Protein AF-A0A7V0NPM3-F1 (afdb_monomer_lite)

Secondary structure (DSSP, 8-state):
-PPPPPPPPPS-----TTTSPPPPPP---------S-TTTTPSEEEEE-TTSTTHHHHHHHHHHHSTT---PPSSSEEEEEEEETTEEEEEEEEE--S----

pLDDT: mean 86.6, std 10.34, range [49.12, 97.19]

Radius of gyration: 20.05 Å; chains: 1; bounding box: 52×37×50 Å

Structure (mmCIF, N/CA/C/O backbone):
data_AF-A0A7V0NPM3-F1
#
_entry.id   AF-A0A7V0NPM3-F1
#
loop_
_atom_site.group_PDB
_atom_site.id
_atom_site.type_symbol
_atom_site.label_atom_id
_atom_site.label_alt_id
_atom_site.label_comp_id
_atom_site.label_asym_id
_atom_site.label_entity_id
_atom_site.label_seq_id
_atom_site.pdbx_PDB_ins_code
_atom_site.Cartn_x
_atom_site.Cartn_y
_atom_site.Cartn_z
_atom_site.occupancy
_atom_site.B_iso_or_equiv
_atom_site.auth_seq_id
_atom_site.auth_comp_id
_atom_site.auth_asym_id
_atom_site.auth_atom_id
_atom_site.pdbx_PDB_model_num
ATOM 1 N N . MET A 1 1 ? 36.165 23.665 -25.918 1.00 61.03 1 MET A N 1
ATOM 2 C CA . MET A 1 1 ? 35.033 22.788 -26.288 1.00 61.03 1 MET A CA 1
ATOM 3 C C . MET A 1 1 ? 35.416 21.374 -25.887 1.00 61.03 1 MET A C 1
ATOM 5 O O . MET A 1 1 ? 36.330 20.833 -26.492 1.00 61.03 1 MET A O 1
ATOM 9 N N . ASN A 1 2 ? 34.819 20.821 -24.828 1.00 60.34 2 ASN A N 1
ATOM 10 C CA . ASN A 1 2 ? 35.072 19.427 -24.448 1.00 60.34 2 ASN A CA 1
ATOM 11 C C . ASN A 1 2 ? 34.404 18.493 -25.470 1.00 60.34 2 ASN A C 1
ATOM 13 O O . ASN A 1 2 ? 33.268 18.771 -25.860 1.00 60.34 2 ASN A O 1
ATOM 17 N N . PRO A 1 3 ? 35.066 17.408 -25.902 1.00 67.12 3 PRO A N 1
ATOM 18 C CA . PRO A 1 3 ? 34.445 16.433 -26.783 1.00 67.12 3 PRO A CA 1
ATOM 19 C C . PRO A 1 3 ? 33.346 15.684 -26.020 1.00 67.12 3 PRO A C 1
ATOM 21 O O . PRO A 1 3 ? 33.546 15.229 -24.894 1.00 67.12 3 PRO A O 1
ATOM 24 N N . LEU A 1 4 ? 32.167 15.592 -26.633 1.00 79.50 4 LEU A N 1
ATOM 25 C CA . LEU A 1 4 ? 31.069 14.760 -26.153 1.00 79.50 4 LEU A CA 1
ATOM 26 C C . LEU A 1 4 ? 31.516 13.293 -26.212 1.00 79.50 4 LEU A C 1
ATOM 28 O O . LEU A 1 4 ? 32.025 12.840 -27.236 1.00 79.50 4 LEU A O 1
ATOM 32 N N . ILE A 1 5 ? 31.336 12.553 -25.118 1.00 81.62 5 ILE A N 1
ATOM 33 C CA . ILE A 1 5 ? 31.548 11.103 -25.107 1.00 81.62 5 ILE A CA 1
ATOM 34 C C . ILE A 1 5 ? 30.468 10.476 -25.995 1.00 81.62 5 ILE A C 1
ATOM 36 O O . ILE A 1 5 ? 29.277 10.634 -25.726 1.00 81.62 5 ILE A O 1
ATOM 40 N N . VAL A 1 6 ? 30.882 9.779 -27.054 1.00 83.19 6 VAL A N 1
ATOM 41 C CA . VAL A 1 6 ? 29.988 9.000 -27.919 1.00 83.19 6 VAL A CA 1
ATOM 42 C C . VAL A 1 6 ? 29.921 7.583 -27.361 1.00 83.19 6 VAL A C 1
ATOM 44 O O . VAL A 1 6 ? 30.939 6.896 -27.285 1.00 83.19 6 VAL A O 1
ATOM 47 N N . LEU A 1 7 ? 28.731 7.160 -26.935 1.00 84.44 7 LEU A N 1
ATOM 48 C CA . LEU A 1 7 ? 28.502 5.788 -26.486 1.00 84.44 7 LEU A CA 1
ATOM 49 C C . LEU A 1 7 ? 28.529 4.826 -27.690 1.00 84.44 7 LEU A C 1
ATOM 51 O O . LEU A 1 7 ? 28.082 5.204 -28.777 1.00 84.44 7 LEU A O 1
ATOM 55 N N . PRO A 1 8 ? 29.044 3.595 -27.521 1.00 84.94 8 PRO A N 1
ATOM 56 C CA . PRO A 1 8 ? 28.954 2.568 -28.553 1.00 84.94 8 PRO A CA 1
ATOM 57 C C . PRO A 1 8 ? 27.485 2.202 -28.834 1.00 84.94 8 PRO A C 1
ATOM 59 O O . PRO A 1 8 ? 26.636 2.381 -27.958 1.00 84.94 8 PRO A O 1
ATOM 62 N N . PRO A 1 9 ? 27.171 1.688 -30.036 1.00 86.94 9 PRO A N 1
ATOM 63 C CA . PRO A 1 9 ? 25.825 1.230 -30.359 1.00 86.94 9 PRO A CA 1
ATOM 64 C C . PRO A 1 9 ? 25.379 0.097 -29.424 1.00 86.94 9 PRO A C 1
ATOM 66 O O . PRO A 1 9 ? 26.183 -0.749 -29.024 1.00 86.94 9 PRO A O 1
ATOM 69 N N . ASP A 1 10 ? 24.085 0.077 -29.100 1.00 84.12 10 ASP A N 1
ATOM 70 C CA . ASP A 1 10 ? 23.482 -0.943 -28.242 1.00 84.12 10 ASP A CA 1
ATOM 71 C C . ASP A 1 10 ? 23.670 -2.342 -28.842 1.00 84.12 10 ASP A C 1
ATOM 73 O O . ASP A 1 10 ? 23.317 -2.597 -29.993 1.00 84.12 10 ASP A O 1
ATOM 77 N N . ASN A 1 11 ? 24.188 -3.274 -28.041 1.00 82.62 11 ASN A N 1
ATOM 78 C CA . ASN A 1 11 ? 24.501 -4.623 -28.517 1.00 82.62 11 ASN A CA 1
ATOM 79 C C . ASN A 1 11 ? 23.256 -5.541 -28.539 1.00 82.62 11 ASN A C 1
ATOM 81 O O . ASN A 1 11 ? 23.182 -6.477 -29.329 1.00 82.62 11 ASN A O 1
ATOM 85 N N . CYS A 1 12 ? 22.274 -5.284 -27.664 1.00 82.19 12 CYS A N 1
ATOM 86 C CA . CYS A 1 12 ? 21.015 -6.030 -27.542 1.00 82.19 12 CYS A CA 1
ATOM 87 C C . CYS A 1 12 ? 19.972 -5.220 -26.756 1.00 82.19 12 CYS A C 1
ATOM 89 O O . CYS A 1 12 ? 20.285 -4.658 -25.709 1.00 82.19 12 CYS A O 1
ATOM 91 N N . THR A 1 13 ? 18.712 -5.244 -27.197 1.00 81.50 13 THR A N 1
ATOM 92 C CA . THR A 1 13 ? 17.559 -4.677 -26.474 1.00 81.50 13 THR A CA 1
ATOM 93 C C . THR A 1 13 ? 16.564 -5.790 -26.117 1.00 81.50 13 THR A C 1
ATOM 95 O O . THR A 1 13 ? 15.576 -6.006 -26.823 1.00 81.50 13 THR A O 1
ATOM 98 N N . PRO A 1 14 ? 16.816 -6.563 -25.042 1.00 81.19 14 PRO A N 1
ATOM 99 C CA . PRO A 1 14 ? 15.919 -7.642 -24.649 1.00 81.19 14 PRO A CA 1
ATOM 100 C C . PRO A 1 14 ? 14.537 -7.092 -24.284 1.00 81.19 14 PRO A C 1
ATOM 102 O O . PRO A 1 14 ? 14.405 -6.004 -23.714 1.00 81.19 14 PRO A O 1
ATOM 105 N N . HIS A 1 15 ? 13.488 -7.860 -24.587 1.00 81.62 15 HIS A N 1
ATOM 106 C CA . HIS A 1 15 ? 12.134 -7.494 -24.187 1.00 81.62 15 HIS A CA 1
ATOM 107 C C . HIS A 1 15 ? 12.058 -7.403 -22.659 1.00 81.62 15 HIS A C 1
ATOM 109 O O . HIS A 1 15 ? 12.166 -8.412 -21.966 1.00 81.62 15 HIS A O 1
ATOM 115 N N . ASN A 1 16 ? 11.859 -6.192 -22.135 1.00 79.31 16 ASN A N 1
ATOM 116 C CA . ASN A 1 16 ? 11.641 -5.969 -20.714 1.00 79.31 16 ASN A CA 1
ATOM 117 C C . ASN A 1 16 ? 10.127 -5.946 -20.424 1.00 79.31 16 ASN A C 1
ATOM 119 O O . ASN A 1 16 ? 9.490 -4.905 -20.623 1.00 79.31 16 ASN A O 1
ATOM 123 N N . PRO A 1 17 ? 9.530 -7.039 -19.913 1.00 70.88 17 PRO A N 1
ATOM 124 C CA . PRO A 1 17 ? 8.105 -7.072 -19.581 1.00 70.88 17 PRO A CA 1
ATOM 125 C C . PRO A 1 17 ? 7.733 -6.076 -18.468 1.00 70.88 17 PRO A C 1
ATOM 127 O O . PRO A 1 17 ? 6.568 -5.713 -18.325 1.00 70.88 17 PRO A O 1
ATOM 130 N N . LEU A 1 18 ? 8.714 -5.57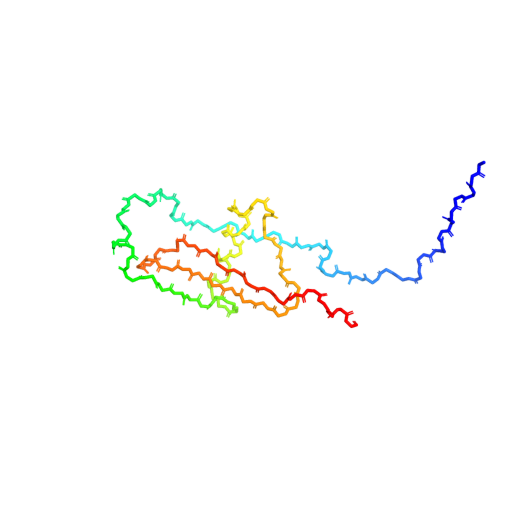5 -17.705 1.00 72.94 18 LEU A N 1
ATOM 131 C CA . LEU A 1 18 ? 8.520 -4.536 -16.693 1.00 72.94 18 LEU A CA 1
ATOM 132 C C . LEU A 1 18 ? 8.573 -3.112 -17.270 1.00 72.94 18 LEU A C 1
ATOM 134 O O . LEU A 1 18 ? 8.243 -2.174 -16.547 1.00 72.94 18 LEU A O 1
ATOM 138 N N . ALA A 1 19 ? 8.961 -2.928 -18.539 1.00 76.56 19 ALA A N 1
ATOM 139 C CA . ALA A 1 19 ? 9.005 -1.610 -19.178 1.00 76.56 19 ALA A CA 1
ATOM 140 C C . ALA A 1 19 ? 7.603 -1.081 -19.520 1.00 76.56 19 ALA A C 1
ATOM 142 O O . ALA A 1 19 ? 7.368 0.124 -19.473 1.00 76.56 19 ALA A O 1
ATOM 143 N N . LYS A 1 20 ? 6.652 -1.974 -19.826 1.00 76.25 20 LYS A N 1
ATOM 144 C CA . LYS A 1 20 ? 5.248 -1.628 -20.100 1.00 76.25 20 LYS A CA 1
ATOM 145 C C . LYS A 1 20 ? 4.335 -2.242 -19.042 1.00 76.25 20 LYS A C 1
ATOM 147 O O . LYS A 1 20 ? 3.689 -3.261 -19.271 1.00 76.25 20 LYS A O 1
ATOM 152 N N . ARG A 1 21 ? 4.283 -1.625 -17.859 1.00 76.94 21 ARG A N 1
ATOM 153 C CA . ARG A 1 21 ? 3.421 -2.093 -16.761 1.00 76.94 21 ARG A CA 1
ATOM 154 C C . ARG A 1 21 ? 1.961 -1.731 -17.025 1.00 76.94 21 ARG A C 1
ATOM 156 O O . ARG A 1 21 ? 1.638 -0.574 -17.284 1.00 76.94 21 ARG A O 1
ATOM 163 N N . LYS A 1 22 ? 1.065 -2.714 -16.911 1.00 82.12 22 LYS A N 1
ATOM 164 C CA . LYS A 1 22 ? -0.382 -2.485 -16.967 1.00 82.12 22 LYS A CA 1
ATOM 165 C C . LYS A 1 22 ? -0.849 -1.846 -15.657 1.00 82.12 22 LYS A C 1
ATOM 167 O O . LYS A 1 22 ? -0.591 -2.388 -14.583 1.00 82.12 22 LYS A O 1
ATOM 172 N N . LYS A 1 23 ? -1.557 -0.718 -15.751 1.00 86.12 23 LYS A N 1
ATOM 173 C CA . LYS A 1 23 ? -2.224 -0.102 -14.597 1.00 86.12 23 LYS A CA 1
ATOM 174 C C . LYS A 1 23 ? -3.279 -1.077 -14.042 1.00 86.12 23 LYS A C 1
ATOM 176 O O . LYS A 1 23 ? -3.996 -1.686 -14.844 1.00 86.12 23 LYS A O 1
ATOM 181 N N . PRO A 1 24 ? -3.377 -1.264 -12.714 1.00 90.06 24 PRO A N 1
ATOM 182 C CA . PRO A 1 24 ? -4.426 -2.096 -12.136 1.00 90.06 24 PRO A CA 1
ATOM 183 C C . PRO A 1 24 ? -5.809 -1.537 -12.486 1.00 90.06 24 PRO A C 1
ATOM 185 O O . PRO A 1 24 ? -5.979 -0.330 -12.663 1.00 90.06 24 PRO A O 1
ATOM 188 N N . ALA A 1 25 ? -6.789 -2.431 -12.608 1.00 91.25 25 ALA A N 1
ATOM 189 C CA . ALA A 1 25 ? -8.174 -2.029 -12.802 1.00 91.25 25 ALA A CA 1
ATOM 190 C C . ALA A 1 25 ? -8.695 -1.327 -11.542 1.00 91.25 25 ALA A C 1
ATOM 192 O O . ALA A 1 25 ? -8.402 -1.770 -10.431 1.00 91.25 25 ALA A O 1
ATOM 193 N N . THR A 1 26 ? -9.479 -0.270 -11.736 1.00 92.56 26 THR A N 1
ATOM 194 C CA . THR A 1 26 ? -10.219 0.389 -10.658 1.00 92.56 26 THR A CA 1
ATOM 195 C C . THR A 1 26 ? -11.289 -0.550 -10.119 1.00 92.56 26 THR A C 1
ATOM 197 O O . THR A 1 26 ? -12.089 -1.101 -10.878 1.00 92.56 26 THR A O 1
ATOM 200 N N . ILE A 1 27 ? -11.304 -0.721 -8.802 1.00 93.12 27 ILE A N 1
ATOM 201 C CA . ILE A 1 27 ? -12.290 -1.513 -8.075 1.00 93.12 27 ILE A CA 1
ATOM 202 C C . ILE A 1 27 ? -13.111 -0.566 -7.209 1.00 93.12 27 ILE A C 1
ATOM 204 O O . ILE A 1 27 ? -12.565 0.189 -6.406 1.00 93.12 27 ILE A O 1
ATOM 208 N N . ALA A 1 28 ? -14.433 -0.622 -7.365 1.00 91.06 28 ALA A N 1
ATOM 209 C CA . ALA A 1 28 ? -15.352 0.175 -6.567 1.00 91.06 28 ALA A CA 1
ATOM 210 C C . ALA A 1 28 ? -15.322 -0.283 -5.101 1.00 91.06 28 ALA A C 1
ATOM 212 O O . ALA A 1 28 ? -15.580 -1.446 -4.790 1.00 91.06 28 ALA A O 1
ATOM 213 N N . ILE A 1 29 ? -15.000 0.644 -4.203 1.00 89.31 29 ILE A N 1
ATOM 214 C CA . ILE A 1 29 ? -14.932 0.437 -2.753 1.00 89.31 29 ILE A CA 1
ATOM 215 C C . ILE A 1 29 ? -15.645 1.617 -2.093 1.00 89.31 29 ILE A C 1
ATOM 217 O O . ILE A 1 29 ? -15.672 2.716 -2.644 1.00 89.31 29 ILE A O 1
ATOM 221 N N . ASP A 1 30 ? -16.226 1.410 -0.912 1.00 90.94 30 ASP A N 1
ATOM 222 C CA . ASP A 1 30 ? -16.816 2.496 -0.132 1.00 90.94 30 ASP A CA 1
ATOM 223 C C . ASP A 1 30 ? -15.759 3.551 0.242 1.00 90.94 30 ASP A C 1
ATOM 225 O O . ASP A 1 30 ? -14.910 3.327 1.113 1.00 90.94 30 ASP A O 1
ATOM 229 N N . GLN A 1 31 ? -15.841 4.720 -0.398 1.00 88.19 31 GLN A N 1
ATOM 230 C CA . GLN A 1 31 ? -14.955 5.865 -0.170 1.00 88.19 31 GLN A CA 1
ATOM 231 C C . GLN A 1 31 ? -15.539 6.901 0.806 1.00 88.19 31 GLN A C 1
ATOM 233 O O . GLN A 1 31 ? -14.952 7.964 0.998 1.00 88.19 31 GLN A O 1
ATOM 238 N N . ARG A 1 32 ? -16.683 6.627 1.457 1.00 92.38 32 ARG A N 1
ATOM 239 C CA . ARG A 1 32 ? -17.287 7.580 2.406 1.00 92.38 32 ARG A CA 1
ATOM 240 C C . ARG A 1 32 ? -16.311 7.905 3.542 1.00 92.38 32 ARG A C 1
ATOM 242 O O . ARG A 1 32 ? -15.806 6.968 4.162 1.00 92.38 32 ARG A O 1
ATOM 249 N N . PRO A 1 33 ? -16.070 9.179 3.891 1.00 90.25 33 PRO A N 1
ATOM 250 C CA . PRO A 1 33 ? -15.157 9.521 4.976 1.00 90.25 33 PRO A CA 1
ATOM 251 C C . PRO A 1 33 ? -15.493 8.770 6.267 1.00 90.25 33 PRO A C 1
ATOM 253 O O . PRO A 1 33 ? -16.649 8.721 6.693 1.00 90.25 33 PRO A O 1
ATOM 256 N N . VAL A 1 34 ? -14.479 8.176 6.890 1.00 90.38 34 VAL A N 1
ATOM 257 C CA . VAL A 1 34 ? -14.637 7.460 8.157 1.00 90.38 34 VAL A CA 1
ATOM 258 C C . VAL A 1 34 ? -14.725 8.496 9.284 1.00 90.38 34 VAL A C 1
ATOM 260 O O . VAL A 1 34 ? -13.712 9.022 9.732 1.00 90.38 34 VAL A O 1
ATOM 263 N N . LYS A 1 35 ? -1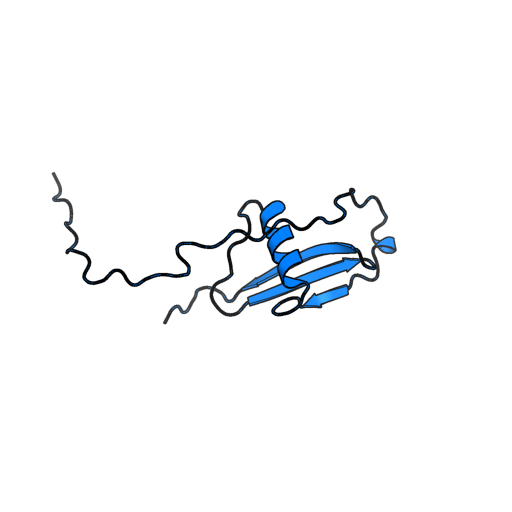5.949 8.827 9.711 1.00 92.88 35 LYS A N 1
ATOM 264 C CA . LYS A 1 35 ? -16.237 9.776 10.802 1.00 92.88 35 LYS A CA 1
ATOM 265 C C . LYS A 1 35 ? -16.682 9.015 12.048 1.00 92.88 35 LYS A C 1
ATOM 267 O O . LYS A 1 35 ? -17.873 8.883 12.307 1.00 92.88 35 LYS A O 1
ATOM 272 N N . THR A 1 36 ? -15.733 8.455 12.784 1.00 90.38 36 THR A N 1
ATOM 273 C CA . THR A 1 36 ? -16.014 7.671 13.993 1.00 90.38 36 THR A CA 1
ATOM 274 C C . THR A 1 36 ? -14.887 7.819 15.010 1.00 90.38 36 THR A C 1
ATOM 276 O O . THR A 1 36 ? -13.837 8.384 14.690 1.00 90.38 36 THR A O 1
ATOM 279 N N . SER A 1 37 ? -15.094 7.346 16.239 1.00 93.00 37 SER A N 1
ATOM 280 C CA . SER A 1 37 ? -14.028 7.342 17.234 1.00 93.00 37 SER A CA 1
ATOM 281 C C . SER A 1 37 ? -13.010 6.242 16.921 1.00 93.00 37 SER A C 1
ATOM 283 O O . SER A 1 37 ? -13.331 5.198 16.357 1.00 93.00 37 SER A O 1
ATOM 285 N N . VAL A 1 38 ? -11.758 6.423 17.344 1.00 91.19 38 VAL A N 1
ATOM 286 C CA . VAL A 1 38 ? -10.714 5.396 17.156 1.00 91.19 38 VAL A CA 1
ATOM 287 C C . VAL A 1 38 ? -11.068 4.085 17.875 1.00 91.19 38 VAL A C 1
ATOM 289 O O . VAL A 1 38 ? -10.635 3.011 17.459 1.00 91.19 38 VAL A O 1
ATOM 292 N N . LYS A 1 39 ? -11.870 4.149 18.947 1.00 92.94 39 LYS A N 1
ATOM 293 C CA . LYS A 1 39 ? -12.341 2.964 19.672 1.00 92.94 39 LYS A CA 1
ATOM 294 C C . LYS A 1 39 ? -13.270 2.114 18.803 1.00 92.94 39 LYS A C 1
ATOM 296 O O . LYS A 1 39 ? -13.138 0.894 18.819 1.00 92.94 39 LYS A O 1
ATOM 301 N N . ASP A 1 40 ? -14.119 2.758 18.009 1.00 92.81 40 ASP A N 1
ATOM 302 C CA . ASP A 1 40 ? -15.111 2.100 17.151 1.00 92.81 40 ASP A CA 1
ATOM 303 C C . ASP A 1 40 ? -14.489 1.486 15.887 1.00 92.81 40 ASP A C 1
ATOM 305 O O . ASP A 1 40 ? -15.103 0.650 15.229 1.00 92.81 40 ASP A O 1
ATOM 309 N N . LEU A 1 41 ? -13.240 1.849 15.565 1.00 91.44 41 LEU A N 1
ATOM 310 C CA . LEU A 1 41 ? -12.466 1.194 14.506 1.00 91.44 41 LEU A CA 1
ATOM 311 C C . LEU A 1 41 ? -11.963 -0.194 14.907 1.00 91.44 41 LEU A C 1
ATOM 313 O O . LEU A 1 41 ? -11.551 -0.969 14.039 1.00 91.44 41 LEU A O 1
ATOM 317 N N . LYS A 1 42 ? -11.938 -0.505 16.205 1.00 92.06 42 LYS A N 1
ATOM 318 C CA . LYS A 1 42 ? -11.399 -1.769 16.701 1.00 92.06 42 LYS A CA 1
ATOM 319 C C . LYS A 1 42 ? -12.439 -2.897 16.574 1.00 92.06 42 LYS A C 1
ATOM 321 O O . LYS A 1 42 ? -13.622 -2.657 16.790 1.00 92.06 42 LYS A O 1
ATOM 326 N N . PRO A 1 43 ? -12.001 -4.139 16.304 1.00 93.38 43 PRO A N 1
ATOM 327 C CA . PRO A 1 43 ? -10.617 -4.538 16.057 1.00 93.38 43 PRO A CA 1
ATOM 328 C C . PRO A 1 43 ? -10.160 -4.185 14.634 1.00 93.38 43 PRO A C 1
ATOM 330 O O . PRO A 1 43 ? -10.900 -4.366 13.668 1.00 93.38 43 PRO A O 1
ATOM 333 N N . VAL A 1 44 ? -8.906 -3.741 14.507 1.00 95.50 44 VAL A N 1
ATOM 334 C CA . VAL A 1 44 ? -8.252 -3.588 13.201 1.00 95.50 44 VAL A CA 1
ATOM 335 C C . VAL A 1 44 ? -7.502 -4.875 12.884 1.00 95.50 44 VAL A C 1
ATOM 337 O O . VAL A 1 44 ? -6.595 -5.264 13.618 1.00 95.50 44 VAL A O 1
ATOM 340 N N . ARG A 1 45 ? -7.886 -5.538 11.794 1.00 96.25 45 ARG A N 1
ATOM 341 C CA . ARG A 1 45 ? -7.268 -6.783 11.328 1.00 96.25 45 ARG A CA 1
ATOM 342 C C . ARG A 1 45 ? -6.309 -6.484 10.185 1.00 96.25 45 ARG A C 1
ATOM 344 O O . ARG A 1 45 ? -6.721 -5.918 9.177 1.00 96.25 45 ARG A O 1
ATOM 351 N N . LEU A 1 46 ? -5.049 -6.884 10.324 1.00 96.50 46 LEU A N 1
ATOM 352 C CA . LEU A 1 46 ? -4.072 -6.827 9.238 1.00 96.50 46 LEU A CA 1
ATOM 353 C C . LEU A 1 46 ? -4.093 -8.154 8.482 1.00 96.50 46 LEU A C 1
ATOM 355 O O . LEU A 1 46 ? -3.724 -9.187 9.036 1.00 96.50 46 LEU A O 1
ATOM 359 N N . LEU A 1 47 ? -4.521 -8.128 7.222 1.00 96.75 47 LEU A N 1
ATOM 360 C CA . LEU A 1 47 ? -4.524 -9.304 6.357 1.00 96.75 47 LEU A CA 1
ATOM 361 C C . LEU A 1 47 ? -3.379 -9.207 5.353 1.00 96.75 47 LEU A C 1
ATOM 363 O O . LEU A 1 47 ? -3.275 -8.204 4.649 1.00 96.75 47 LEU A O 1
ATOM 367 N N . GLN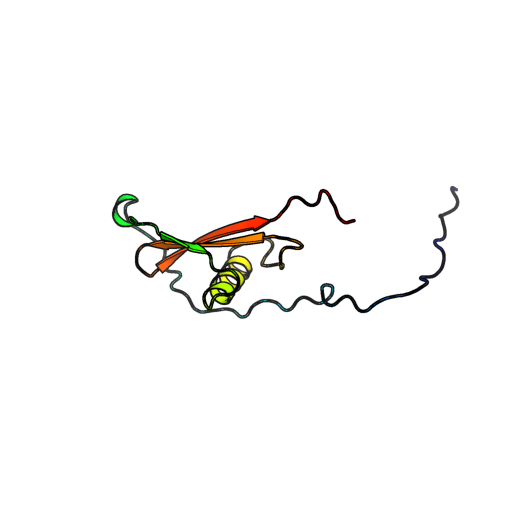 A 1 48 ? -2.548 -10.247 5.260 1.00 96.88 48 GLN A N 1
ATOM 368 C CA . GLN A 1 48 ? -1.557 -10.362 4.192 1.00 96.88 48 GLN A CA 1
ATOM 369 C C . GLN A 1 48 ? -2.278 -10.706 2.885 1.00 96.88 48 GLN A C 1
ATOM 371 O O . GLN A 1 48 ? -2.964 -11.722 2.798 1.00 96.88 48 GLN A O 1
ATOM 376 N N . VAL A 1 49 ? -2.150 -9.850 1.871 1.00 96.19 49 VAL A N 1
ATOM 377 C CA . VAL A 1 49 ? -2.957 -9.942 0.639 1.00 96.19 49 VAL A CA 1
ATOM 378 C C . VAL A 1 49 ? -2.171 -10.362 -0.596 1.00 96.19 49 VAL A C 1
ATOM 380 O O . VAL A 1 49 ? -2.751 -10.511 -1.663 1.00 96.19 49 VAL A O 1
ATOM 383 N N . ARG A 1 50 ? -0.855 -10.568 -0.485 1.00 92.81 50 ARG A N 1
ATOM 384 C CA . ARG A 1 50 ? -0.047 -11.058 -1.610 1.00 92.81 50 ARG A CA 1
ATOM 385 C C . ARG A 1 50 ? -0.510 -12.460 -2.018 1.00 92.81 50 ARG A C 1
ATOM 387 O O . ARG A 1 50 ? -0.596 -13.340 -1.168 1.00 92.81 50 ARG A O 1
ATOM 394 N N . LYS A 1 51 ? -0.743 -12.666 -3.316 1.00 90.75 51 LYS A N 1
ATOM 395 C CA . LYS A 1 51 ? -1.257 -13.904 -3.923 1.00 90.75 51 LYS A CA 1
ATOM 396 C C . LYS A 1 51 ? -2.637 -14.320 -3.395 1.00 90.75 51 LYS A C 1
ATOM 398 O O . LYS A 1 51 ? -2.959 -15.504 -3.387 1.00 90.75 51 LYS A O 1
ATOM 403 N N . THR A 1 52 ? -3.461 -13.362 -2.966 1.00 94.38 52 THR A N 1
ATOM 404 C CA . THR A 1 52 ? -4.858 -13.607 -2.570 1.00 94.38 52 THR A CA 1
ATOM 405 C C . THR A 1 52 ? -5.822 -12.810 -3.449 1.00 94.38 52 THR A C 1
ATOM 407 O O . THR A 1 52 ? -5.416 -11.902 -4.176 1.00 94.38 52 THR A O 1
ATOM 410 N N . GLY A 1 53 ? -7.125 -13.103 -3.367 1.00 91.75 53 GLY A N 1
ATOM 411 C CA . GLY A 1 53 ? -8.151 -12.341 -4.095 1.00 91.75 53 GLY A CA 1
ATOM 412 C C . GLY A 1 53 ? -8.183 -10.844 -3.746 1.00 91.75 53 GLY A C 1
ATOM 413 O O . GLY A 1 53 ? -8.608 -10.028 -4.561 1.00 91.75 53 GLY A O 1
ATOM 414 N N . PHE A 1 54 ? -7.669 -10.465 -2.571 1.00 94.25 54 PHE A N 1
ATOM 415 C CA . PHE A 1 54 ? -7.592 -9.073 -2.124 1.00 94.25 54 PHE A CA 1
ATOM 416 C C . PHE A 1 54 ? -6.403 -8.301 -2.711 1.00 94.25 54 PHE A C 1
ATOM 418 O O . PHE A 1 54 ? -6.336 -7.080 -2.559 1.00 94.25 54 PHE A O 1
ATOM 425 N N . GLU A 1 55 ? -5.472 -8.962 -3.408 1.00 94.56 55 GLU A N 1
ATOM 426 C CA . GLU A 1 55 ? -4.316 -8.280 -3.998 1.00 94.56 55 GLU A CA 1
ATOM 427 C C . GLU A 1 55 ? -4.736 -7.227 -5.029 1.00 94.56 55 GLU A C 1
ATOM 429 O O . GLU A 1 55 ? -4.155 -6.144 -5.098 1.00 94.56 55 GLU A O 1
ATOM 434 N N . ASN A 1 56 ? -5.783 -7.513 -5.806 1.00 93.31 56 ASN A N 1
ATOM 435 C CA . ASN A 1 56 ? -6.292 -6.576 -6.803 1.00 93.31 56 ASN A CA 1
ATOM 436 C C . ASN A 1 56 ? -6.872 -5.317 -6.147 1.00 93.31 56 ASN A C 1
ATOM 438 O O . ASN A 1 56 ? -6.631 -4.215 -6.637 1.00 93.31 56 ASN A O 1
ATOM 442 N N . ILE A 1 57 ? -7.561 -5.473 -5.010 1.00 94.56 57 ILE A N 1
ATOM 443 C CA . ILE A 1 57 ? -8.077 -4.359 -4.201 1.00 94.56 57 ILE A CA 1
ATOM 444 C C . ILE A 1 57 ? -6.920 -3.492 -3.704 1.00 94.56 57 ILE A C 1
ATOM 446 O O . ILE A 1 57 ? -6.954 -2.276 -3.872 1.00 94.56 57 ILE A O 1
ATOM 450 N N . PHE A 1 58 ? -5.865 -4.109 -3.166 1.00 95.12 58 PHE A N 1
ATOM 451 C CA . PHE A 1 58 ? -4.662 -3.390 -2.748 1.00 95.12 58 PHE A CA 1
ATOM 452 C C . PHE A 1 58 ? -4.045 -2.596 -3.907 1.00 95.12 58 PHE A C 1
ATOM 454 O O . PHE A 1 58 ? -3.777 -1.405 -3.773 1.00 95.12 58 PHE A O 1
ATOM 461 N N . ASN A 1 59 ? -3.847 -3.237 -5.062 1.00 94.19 59 ASN A N 1
ATOM 462 C CA . ASN A 1 59 ? -3.226 -2.595 -6.221 1.00 94.19 59 ASN A CA 1
ATOM 463 C C . ASN A 1 59 ? -4.080 -1.424 -6.743 1.00 94.19 59 ASN A C 1
ATOM 465 O O . ASN A 1 59 ? -3.530 -0.371 -7.065 1.00 94.19 59 ASN A O 1
ATOM 469 N N . SER A 1 60 ? -5.408 -1.587 -6.792 1.00 94.44 60 SER A N 1
ATOM 470 C CA . SER A 1 60 ? -6.352 -0.524 -7.162 1.00 94.44 60 SER A CA 1
ATOM 471 C C . SER A 1 60 ? -6.259 0.660 -6.199 1.00 94.44 60 SER A C 1
ATOM 473 O O . SER A 1 60 ? -6.068 1.790 -6.641 1.00 94.44 60 SER A O 1
ATOM 475 N N . LEU A 1 61 ? -6.328 0.404 -4.887 1.00 93.81 61 LEU A N 1
ATOM 476 C CA . LEU A 1 61 ? -6.284 1.444 -3.855 1.00 93.81 61 LEU A CA 1
ATOM 477 C C . LEU A 1 61 ? -4.967 2.223 -3.880 1.00 93.81 61 LEU A C 1
ATOM 479 O O . LEU A 1 61 ? -4.988 3.450 -3.860 1.00 93.81 61 LEU A O 1
ATOM 483 N N . ILE A 1 62 ? -3.823 1.540 -3.986 1.00 94.00 62 ILE A N 1
ATOM 484 C CA . ILE A 1 62 ? -2.527 2.216 -4.132 1.00 94.00 62 ILE A CA 1
ATOM 485 C C . ILE A 1 62 ? -2.493 3.041 -5.423 1.00 94.00 62 ILE A C 1
ATOM 487 O O . ILE A 1 62 ? -2.005 4.165 -5.414 1.00 94.00 62 ILE A O 1
ATOM 491 N N . SER A 1 63 ? -3.037 2.528 -6.529 1.00 93.06 63 SER A N 1
ATOM 492 C CA . SER A 1 63 ? -3.036 3.266 -7.792 1.00 93.06 63 SER A CA 1
ATOM 493 C C . SER A 1 63 ? -3.879 4.537 -7.778 1.00 93.06 63 SER A C 1
ATOM 495 O O . SER A 1 63 ? -3.607 5.418 -8.594 1.00 93.06 63 SER A O 1
ATOM 497 N N . GLU A 1 64 ? -4.910 4.605 -6.942 1.00 92.25 64 GLU A N 1
ATOM 498 C CA . GLU A 1 64 ? -5.821 5.748 -6.866 1.00 92.25 64 GLU A CA 1
ATOM 499 C C . GLU A 1 64 ? -5.438 6.737 -5.768 1.00 92.25 64 GLU A C 1
ATOM 501 O O . GLU A 1 64 ? -5.572 7.940 -5.961 1.00 92.25 64 GLU A O 1
ATOM 506 N N . GLN A 1 65 ? -4.974 6.234 -4.623 1.00 90.12 65 GLN A N 1
ATOM 507 C CA . GLN A 1 65 ? -4.797 7.031 -3.406 1.00 90.12 65 GLN A CA 1
ATOM 508 C C . GLN A 1 65 ? -3.334 7.396 -3.134 1.00 90.12 65 GLN A C 1
ATOM 510 O O . GLN A 1 65 ? -3.061 8.350 -2.408 1.00 90.12 65 GLN A O 1
ATOM 515 N N . HIS A 1 66 ? -2.373 6.654 -3.690 1.00 90.44 66 HIS A N 1
ATOM 516 C CA . HIS A 1 66 ? -0.960 6.990 -3.551 1.00 90.44 66 HIS A CA 1
ATOM 517 C C . HIS A 1 66 ? -0.542 7.954 -4.667 1.00 90.44 66 HIS A C 1
ATOM 519 O O . HIS A 1 66 ? -0.793 7.699 -5.841 1.00 90.44 66 HIS A O 1
ATOM 525 N N . TYR A 1 67 ? 0.156 9.035 -4.321 1.00 90.50 67 TYR A N 1
ATOM 526 C CA . TYR A 1 67 ? 0.559 10.083 -5.270 1.00 90.50 67 TYR A CA 1
ATOM 527 C C . TYR A 1 67 ? 1.483 9.587 -6.401 1.00 90.50 67 TYR A C 1
ATOM 529 O O . TYR A 1 67 ? 1.471 10.149 -7.491 1.00 90.50 67 TYR A O 1
ATOM 537 N N . LEU A 1 68 ? 2.254 8.514 -6.173 1.00 87.06 68 LEU A N 1
ATOM 538 C CA . LEU A 1 68 ? 3.064 7.852 -7.215 1.00 87.06 68 LEU A CA 1
ATOM 539 C C . LEU A 1 68 ? 2.294 6.783 -8.011 1.00 87.06 68 LEU A C 1
ATOM 541 O O . LEU A 1 68 ? 2.852 6.160 -8.914 1.00 87.06 68 LEU A O 1
ATOM 545 N N . GLY A 1 69 ? 1.037 6.520 -7.652 1.00 86.31 69 GLY A N 1
ATOM 546 C CA . GLY A 1 69 ? 0.272 5.379 -8.136 1.00 86.31 69 GLY A C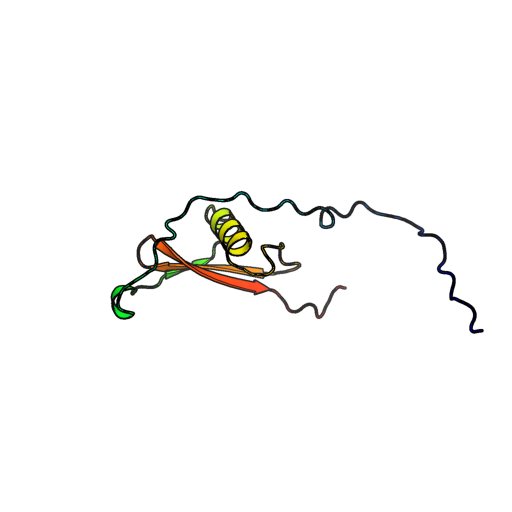A 1
ATOM 547 C C . GLY A 1 69 ? 0.879 4.030 -7.733 1.00 86.31 69 GLY A C 1
ATOM 548 O O . GLY A 1 69 ? 1.745 3.934 -6.859 1.00 86.31 69 GLY A O 1
ATOM 549 N N . TYR A 1 70 ? 0.407 2.963 -8.382 1.00 84.81 70 TYR A N 1
ATOM 550 C CA . TYR A 1 70 ? 0.896 1.606 -8.158 1.00 84.81 70 TYR A CA 1
ATOM 551 C C . TYR A 1 70 ? 1.953 1.228 -9.192 1.00 84.81 70 TYR A C 1
ATOM 553 O O . TYR A 1 70 ? 1.698 1.213 -10.396 1.00 84.81 70 TYR A O 1
ATOM 561 N N . THR A 1 71 ? 3.117 0.826 -8.693 1.00 81.19 71 THR A N 1
ATOM 562 C CA . THR A 1 71 ? 4.141 0.114 -9.453 1.00 81.19 71 THR A CA 1
ATOM 563 C C . THR A 1 71 ? 4.450 -1.184 -8.720 1.00 81.19 71 THR A C 1
ATOM 565 O O . THR A 1 71 ? 4.617 -1.174 -7.502 1.00 81.19 71 THR A O 1
ATOM 568 N N . GLN A 1 72 ? 4.518 -2.306 -9.443 1.00 78.50 72 GLN A N 1
ATOM 569 C CA . GLN A 1 72 ? 4.878 -3.587 -8.838 1.00 78.50 72 GLN A CA 1
ATOM 570 C C . GLN A 1 72 ? 6.265 -3.480 -8.178 1.00 78.50 72 GLN A C 1
ATOM 572 O O . GLN A 1 72 ? 7.229 -3.167 -8.886 1.00 78.50 72 GLN A O 1
ATOM 577 N N . PRO A 1 73 ? 6.381 -3.751 -6.863 1.00 74.25 73 PRO A N 1
ATOM 578 C CA . PRO A 1 73 ? 7.672 -3.762 -6.194 1.00 74.25 73 PRO A CA 1
ATOM 579 C C . PRO A 1 73 ? 8.571 -4.838 -6.805 1.00 74.25 73 PRO A C 1
ATOM 581 O O . PRO A 1 73 ? 8.122 -5.954 -7.081 1.00 74.25 73 PRO A O 1
ATOM 584 N N . VAL A 1 74 ? 9.834 -4.489 -7.031 1.00 76.50 74 VAL A N 1
ATOM 585 C CA . VAL A 1 74 ? 10.858 -5.430 -7.497 1.00 76.50 74 VAL A CA 1
ATOM 586 C C . VAL A 1 74 ? 11.429 -6.164 -6.281 1.00 76.50 74 VAL A C 1
ATOM 588 O O . VAL A 1 74 ? 11.595 -5.560 -5.224 1.00 76.50 74 VAL A O 1
ATOM 591 N N . GLY A 1 75 ? 11.713 -7.461 -6.427 1.00 79.69 75 GLY A N 1
ATOM 592 C CA . GLY A 1 75 ? 12.202 -8.306 -5.334 1.00 79.69 75 GLY A CA 1
ATOM 593 C C . GLY A 1 75 ? 11.103 -8.791 -4.383 1.00 79.69 75 GLY A C 1
ATOM 594 O O . GLY A 1 75 ? 9.907 -8.763 -4.705 1.00 79.69 75 GLY A O 1
ATOM 595 N N . GLU A 1 76 ? 11.518 -9.269 -3.209 1.00 83.50 76 GLU A N 1
ATOM 596 C CA . GLU A 1 76 ? 10.597 -9.723 -2.166 1.00 83.50 76 GLU A CA 1
ATOM 597 C C . GL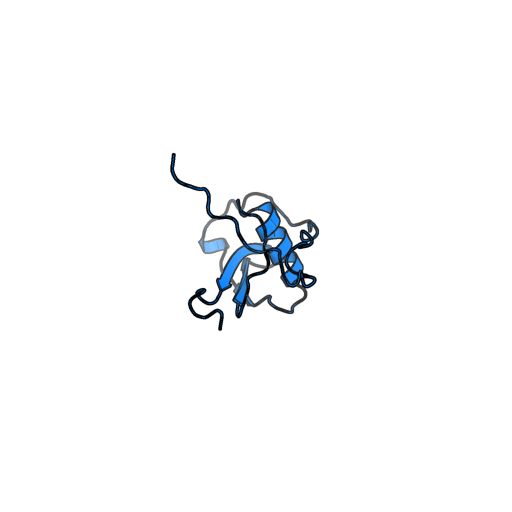U A 1 76 ? 9.867 -8.539 -1.532 1.00 83.50 76 GLU A C 1
ATOM 599 O O . GLU A 1 76 ? 10.443 -7.494 -1.219 1.00 83.50 76 GLU A O 1
ATOM 604 N N . HIS A 1 77 ? 8.559 -8.702 -1.368 1.00 89.19 77 HIS A N 1
ATOM 605 C CA . HIS A 1 77 ? 7.696 -7.650 -0.862 1.00 89.19 77 HIS A CA 1
ATOM 606 C C . H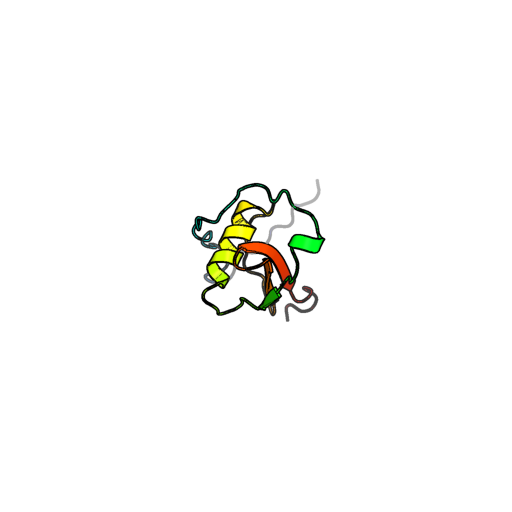IS A 1 77 ? 6.462 -8.221 -0.175 1.00 89.19 77 HIS A C 1
ATOM 608 O O . HIS A 1 77 ? 5.938 -9.283 -0.523 1.00 89.19 77 HIS A O 1
ATOM 614 N N . LEU A 1 78 ? 5.967 -7.456 0.786 1.00 92.94 78 LEU A N 1
ATOM 615 C CA . LEU A 1 78 ? 4.784 -7.747 1.567 1.00 92.94 78 LEU A CA 1
ATOM 616 C C . LEU A 1 78 ? 3.703 -6.718 1.260 1.00 92.94 78 LEU A C 1
ATOM 618 O O . LEU A 1 78 ? 3.981 -5.528 1.116 1.00 92.94 78 LEU A O 1
ATOM 622 N N . LYS A 1 79 ? 2.460 -7.192 1.184 1.00 95.31 79 LYS A N 1
ATOM 623 C CA . LYS A 1 79 ? 1.267 -6.364 1.011 1.00 95.31 79 LYS A CA 1
ATOM 624 C C . LYS A 1 79 ? 0.275 -6.730 2.094 1.00 95.31 79 LYS A C 1
ATOM 626 O O . LYS A 1 79 ? -0.067 -7.908 2.229 1.00 95.31 79 LYS A O 1
ATOM 631 N N . TYR A 1 80 ? -0.200 -5.727 2.815 1.00 97.19 80 TYR A N 1
ATOM 632 C CA . TYR A 1 80 ? -1.228 -5.876 3.829 1.00 97.19 80 TYR A CA 1
ATOM 633 C C . TYR A 1 80 ? -2.348 -4.870 3.613 1.00 97.19 80 TYR A C 1
ATOM 635 O O . TYR A 1 80 ? -2.107 -3.722 3.240 1.00 97.19 80 TYR A O 1
ATOM 643 N N . ILE A 1 81 ? -3.574 -5.297 3.899 1.00 97.19 81 ILE A N 1
ATOM 644 C CA . ILE A 1 81 ? -4.712 -4.394 4.064 1.00 97.19 81 ILE A CA 1
ATOM 645 C C . ILE A 1 81 ? -5.130 -4.429 5.531 1.00 97.19 81 ILE A C 1
ATOM 647 O O . ILE A 1 81 ? -5.278 -5.503 6.120 1.00 97.19 81 ILE A O 1
ATOM 651 N N . ALA A 1 82 ? -5.320 -3.246 6.107 1.00 96.50 82 ALA A N 1
ATOM 652 C CA . ALA A 1 82 ? -5.954 -3.079 7.402 1.00 96.50 82 ALA A CA 1
ATOM 653 C C . ALA A 1 82 ? -7.470 -3.003 7.215 1.00 96.50 82 ALA A C 1
ATOM 655 O O . ALA A 1 82 ? -7.964 -2.130 6.498 1.00 96.50 82 ALA A O 1
ATOM 656 N N . PHE A 1 83 ? -8.198 -3.897 7.875 1.00 95.25 83 PHE A N 1
ATOM 657 C CA . PHE A 1 83 ? -9.655 -3.925 7.890 1.00 95.25 83 PHE A CA 1
ATOM 658 C C . PHE A 1 83 ? -10.182 -3.487 9.248 1.00 95.25 83 PHE A C 1
ATOM 660 O O . PHE A 1 83 ? -9.752 -4.009 10.276 1.00 95.25 83 PHE A O 1
ATOM 667 N N . SER A 1 84 ? -11.150 -2.578 9.240 1.00 94.69 84 SER A N 1
ATOM 668 C CA . SER A 1 84 ? -12.053 -2.366 10.369 1.00 94.69 84 SER A CA 1
ATOM 669 C C . SER A 1 84 ? -13.387 -2.995 9.995 1.00 94.69 84 SER A C 1
ATOM 671 O O . SER A 1 84 ? -13.970 -2.630 8.972 1.00 94.69 84 SER A O 1
ATOM 673 N N . GLN A 1 85 ? -13.832 -3.988 10.771 1.00 89.06 85 GLN A N 1
ATOM 674 C CA . GLN A 1 85 ? -14.947 -4.864 10.382 1.00 89.06 85 GLN A CA 1
ATOM 675 C C . GLN A 1 85 ? -14.650 -5.493 9.003 1.00 89.06 85 GLN A C 1
ATOM 677 O O . GLN A 1 85 ? -13.614 -6.150 8.870 1.00 89.06 85 GLN A O 1
ATOM 682 N N . ASP A 1 86 ? -15.483 -5.250 7.989 1.00 89.62 86 ASP A N 1
ATOM 683 C CA . ASP A 1 86 ? -15.285 -5.708 6.602 1.00 89.62 86 ASP A CA 1
ATOM 684 C C . ASP A 1 86 ? -14.820 -4.594 5.653 1.00 89.62 86 ASP A C 1
ATOM 686 O O . ASP A 1 86 ? -14.702 -4.790 4.442 1.00 89.62 86 ASP A O 1
ATOM 690 N N . ARG A 1 87 ? -14.517 -3.409 6.194 1.00 92.94 87 ARG A N 1
ATOM 691 C CA . ARG A 1 87 ? -14.112 -2.249 5.408 1.00 92.94 87 ARG A CA 1
ATOM 692 C C . ARG A 1 87 ? -12.587 -2.094 5.390 1.00 92.94 87 ARG A C 1
ATOM 694 O O . ARG A 1 87 ? -11.984 -1.970 6.460 1.00 92.94 87 ARG A O 1
ATOM 701 N N . PRO A 1 88 ? -11.942 -2.045 4.209 1.00 94.44 88 PRO A N 1
ATOM 702 C CA . PRO A 1 88 ? -10.530 -1.698 4.116 1.00 94.44 88 PRO A CA 1
ATOM 703 C C . PRO A 1 88 ? -10.340 -0.221 4.488 1.00 94.44 88 PRO A C 1
ATOM 705 O O . PRO A 1 88 ? -11.013 0.652 3.942 1.00 94.44 88 PRO A O 1
ATOM 708 N N . ILE A 1 89 ? -9.434 0.055 5.427 1.00 94.19 89 ILE A N 1
ATOM 709 C CA . ILE A 1 89 ? -9.169 1.411 5.940 1.00 94.19 89 ILE A CA 1
ATOM 710 C C . ILE A 1 89 ? -7.746 1.903 5.655 1.00 94.19 89 ILE A C 1
ATOM 712 O O . ILE A 1 89 ? -7.514 3.107 5.665 1.00 94.19 89 ILE A O 1
ATOM 716 N N . ALA A 1 90 ? -6.795 1.001 5.388 1.00 94.38 90 ALA A N 1
ATOM 717 C CA . ALA A 1 90 ? -5.430 1.360 5.006 1.00 94.38 90 ALA A CA 1
ATOM 718 C C . ALA A 1 90 ? -4.743 0.232 4.223 1.00 94.38 90 ALA A C 1
ATOM 720 O O . ALA A 1 90 ? -5.082 -0.944 4.376 1.00 94.38 90 ALA A O 1
ATOM 721 N N . CYS A 1 91 ? -3.743 0.596 3.420 1.00 95.25 91 CYS A N 1
ATOM 722 C CA . CYS A 1 91 ? -2.844 -0.328 2.731 1.00 95.25 91 CYS A CA 1
ATOM 723 C C . CYS A 1 91 ? -1.418 -0.131 3.253 1.00 95.25 91 CYS A C 1
ATOM 725 O O . CYS A 1 91 ? -0.971 1.003 3.405 1.00 95.25 91 CYS A O 1
ATOM 727 N N . LEU A 1 92 ? -0.702 -1.227 3.503 1.00 94.88 92 LEU A N 1
ATOM 728 C CA . LEU A 1 92 ? 0.699 -1.206 3.911 1.00 94.88 92 LEU A CA 1
ATOM 729 C C . LEU A 1 92 ? 1.525 -2.084 2.972 1.00 94.88 92 LEU A C 1
ATOM 731 O O . LEU A 1 92 ? 1.147 -3.221 2.678 1.00 94.88 92 LEU A O 1
ATOM 735 N N . ALA A 1 93 ? 2.650 -1.551 2.505 1.00 92.25 93 ALA A N 1
ATOM 736 C CA . ALA A 1 93 ? 3.579 -2.250 1.632 1.00 92.25 93 ALA A CA 1
ATOM 737 C C . ALA A 1 93 ? 4.992 -2.164 2.208 1.00 92.25 93 ALA A C 1
ATOM 739 O O . ALA A 1 93 ? 5.427 -1.090 2.617 1.00 92.25 93 ALA A O 1
ATOM 740 N N . TRP A 1 94 ? 5.718 -3.276 2.172 1.00 89.81 94 TRP A N 1
ATOM 741 C CA . TRP A 1 94 ? 7.152 -3.314 2.441 1.00 89.81 94 TRP A CA 1
ATOM 742 C C . TRP A 1 94 ? 7.838 -4.017 1.286 1.00 89.81 94 TRP A C 1
ATOM 744 O O . TRP A 1 94 ? 7.313 -4.998 0.765 1.00 89.81 94 TRP A O 1
ATOM 754 N N . SER A 1 95 ? 9.013 -3.548 0.902 1.00 87.06 95 SER A N 1
ATOM 755 C CA . SER A 1 95 ? 9.862 -4.211 -0.083 1.00 87.06 95 SER A CA 1
ATOM 756 C C . SER A 1 95 ? 11.274 -4.322 0.460 1.00 87.06 95 SER A C 1
ATOM 758 O O . SER A 1 95 ? 11.697 -3.494 1.271 1.00 87.06 95 SER A O 1
ATOM 760 N N . SER A 1 96 ? 12.009 -5.329 -0.003 1.00 83.06 96 SER A N 1
ATOM 761 C CA . SER A 1 96 ? 13.448 -5.401 0.223 1.00 83.06 96 SER A CA 1
ATOM 762 C C . SER A 1 96 ? 14.118 -4.103 -0.218 1.00 83.06 96 SER A C 1
ATOM 764 O O . SER A 1 96 ? 13.755 -3.513 -1.241 1.00 83.06 96 SER A O 1
ATOM 766 N N . ALA A 1 97 ? 15.109 -3.666 0.550 1.00 77.44 97 ALA A N 1
ATOM 767 C CA . ALA A 1 97 ? 15.930 -2.543 0.147 1.00 77.44 97 ALA A CA 1
ATOM 768 C C . ALA A 1 97 ? 16.731 -2.913 -1.123 1.00 77.44 97 ALA A C 1
ATOM 770 O O . ALA A 1 97 ? 17.142 -4.067 -1.260 1.00 77.44 97 ALA A O 1
ATOM 771 N N . PRO A 1 98 ? 16.965 -1.972 -2.053 1.00 64.38 98 PRO A N 1
ATOM 772 C CA . PRO A 1 98 ? 17.542 -2.256 -3.372 1.00 64.38 98 PRO A CA 1
ATOM 773 C C . PRO A 1 98 ? 19.047 -2.607 -3.358 1.00 64.38 98 PRO A C 1
ATOM 775 O O . PRO A 1 98 ? 19.714 -2.491 -4.379 1.00 64.38 98 PRO A O 1
ATOM 778 N N . TRP A 1 99 ? 19.610 -3.041 -2.227 1.00 66.56 99 TRP A N 1
ATOM 779 C CA . TRP A 1 99 ? 21.060 -3.150 -2.010 1.00 66.56 99 TRP A CA 1
ATOM 780 C C . TRP A 1 99 ? 21.735 -4.398 -2.594 1.00 66.56 99 TRP A C 1
ATOM 782 O O . TRP A 1 99 ? 22.905 -4.637 -2.315 1.00 66.56 99 TRP A O 1
ATOM 792 N N . TYR A 1 100 ? 21.047 -5.178 -3.424 1.00 49.12 100 TYR A N 1
ATOM 793 C CA . TYR A 1 100 ? 21.688 -6.235 -4.202 1.00 49.12 100 TYR A CA 1
ATOM 794 C C . TYR A 1 100 ? 20.841 -6.565 -5.435 1.00 49.12 100 TYR A C 1
ATOM 796 O O . TYR A 1 100 ? 19.974 -7.438 -5.410 1.00 49.12 100 TYR A O 1
ATOM 804 N N . ILE A 1 101 ? 21.061 -5.815 -6.514 1.00 50.41 101 ILE A N 1
ATOM 805 C CA . ILE A 1 101 ? 20.792 -6.292 -7.872 1.00 50.41 101 ILE A CA 1
ATOM 806 C C . ILE A 1 101 ? 22.099 -6.975 -8.277 1.00 50.41 101 ILE A C 1
ATOM 808 O O . ILE A 1 101 ? 23.050 -6.291 -8.649 1.00 50.41 101 ILE A O 1
ATOM 812 N N . GLY A 1 102 ? 22.182 -8.282 -8.023 1.00 52.38 102 GLY A N 1
ATOM 813 C CA . GLY A 1 102 ? 23.302 -9.118 -8.463 1.00 52.38 102 GLY A CA 1
ATOM 814 C C . GLY A 1 102 ? 23.333 -9.276 -9.974 1.00 52.38 102 GLY A C 1
ATOM 815 O O . GLY A 1 102 ? 22.247 -9.175 -10.594 1.00 52.38 102 GLY A O 1
#

Foldseek 3Di:
DDDDDDDDDDPDDDDDPLVDDDQQDADDAPPPDDDDDPVQLPPKDKDWPVPHPCVSVLLNCQQVPPPVGDRDAPADKTWIFIDRPNHTDDIDMDHDDPPDPD

Sequence (102 aa):
MNPLIVLPPDNCTPHNPLAKRKKPATIAIDQRPVKTSVKDLKPVRLLQVRKTGFENIFNSLISEQHYLGYTQPVGEHLKYIAFSQDRPIACLAWSSAPWYIG